Protein AF-A0A2V6V6M0-F1 (afdb_monomer)

pLDDT: mean 95.47, std 4.77, range [62.12, 98.81]

Nearest PDB structures (foldseek):
  4ius-assembly1_A  TM=5.278E-01  e=2.895E-03  Kribbella flavida DSM 17836
  3g3s-assembly1_A  TM=6.018E-01  e=6.846E-03  Streptococcus suis 89/1591
  3iwg-assembly1_A  TM=6.651E-01  e=3.386E-02  Colwellia psychrerythraea 34H
  7n1l-assembly8_O  TM=6.324E-01  e=1.393E-01  Brucella abortus 2308
  2ozh-assembly1_A-2  TM=6.019E-01  e=1.393E-01  Xanthomonas campestris pv. campestris

Structure (mmCIF, N/CA/C/O backbone):
data_AF-A0A2V6V6M0-F1
#
_entry.id   AF-A0A2V6V6M0-F1
#
loop_
_atom_site.group_PDB
_atom_site.id
_atom_site.type_symbol
_atom_site.label_atom_id
_atom_site.label_alt_id
_atom_site.label_comp_id
_atom_site.label_asym_id
_atom_site.label_entity_id
_atom_site.label_seq_id
_atom_site.pdbx_PDB_ins_code
_atom_site.Cartn_x
_atom_site.Cartn_y
_atom_site.Cartn_z
_atom_site.occupancy
_atom_site.B_iso_or_equiv
_atom_site.auth_seq_id
_atom_site.auth_comp_id
_atom_site.auth_asym_id
_atom_site.auth_atom_id
_atom_site.pdbx_PDB_model_num
ATOM 1 N N . PHE A 1 1 ? 25.525 0.484 5.696 1.00 88.06 1 PHE A N 1
ATOM 2 C CA . PHE A 1 1 ? 24.215 -0.012 5.235 1.00 88.06 1 PHE A CA 1
ATOM 3 C C . PHE A 1 1 ? 24.386 -1.455 4.816 1.00 88.06 1 PHE A C 1
ATOM 5 O O . PHE A 1 1 ? 25.451 -1.793 4.320 1.00 88.06 1 PHE A O 1
ATOM 12 N N . GLU A 1 2 ? 23.364 -2.276 5.006 1.00 94.00 2 GLU A N 1
ATOM 13 C CA . GLU A 1 2 ? 23.341 -3.683 4.613 1.00 94.00 2 GLU A CA 1
ATOM 14 C C . GLU A 1 2 ? 22.191 -3.923 3.638 1.00 94.00 2 GLU A C 1
ATOM 16 O O . GLU A 1 2 ? 21.093 -3.395 3.837 1.00 94.00 2 GLU A O 1
ATOM 21 N N . VAL A 1 3 ? 22.447 -4.723 2.603 1.00 94.69 3 VAL A N 1
ATOM 22 C CA . VAL A 1 3 ? 21.433 -5.147 1.631 1.00 94.69 3 VAL A CA 1
ATOM 23 C C . VAL A 1 3 ? 20.450 -6.094 2.314 1.00 94.69 3 VAL A C 1
ATOM 25 O O . VAL A 1 3 ? 20.868 -7.031 2.990 1.00 94.69 3 VAL A O 1
ATOM 28 N N . LYS A 1 4 ? 19.149 -5.834 2.153 1.00 93.94 4 LYS A N 1
ATOM 29 C CA . LYS A 1 4 ? 18.071 -6.600 2.796 1.00 93.94 4 LYS A CA 1
ATOM 30 C C . LYS A 1 4 ? 17.227 -7.394 1.810 1.00 93.94 4 LYS A C 1
ATOM 32 O O . LYS A 1 4 ? 16.885 -8.530 2.108 1.00 93.94 4 LYS A O 1
ATOM 37 N N . ALA A 1 5 ? 16.905 -6.826 0.649 1.00 94.31 5 ALA A N 1
ATOM 38 C CA . ALA A 1 5 ? 16.149 -7.536 -0.379 1.00 94.31 5 ALA A CA 1
ATOM 39 C C . ALA A 1 5 ? 16.288 -6.882 -1.765 1.00 94.31 5 ALA A C 1
ATOM 41 O O . ALA A 1 5 ? 16.374 -5.651 -1.850 1.00 94.31 5 ALA A O 1
ATOM 42 N N . PRO A 1 6 ? 16.232 -7.671 -2.854 1.00 97.38 6 PRO A N 1
ATOM 43 C CA . PRO A 1 6 ? 15.981 -7.146 -4.189 1.00 97.38 6 PRO A CA 1
ATOM 44 C C . PRO A 1 6 ? 14.524 -6.687 -4.311 1.00 97.38 6 PRO A C 1
ATOM 46 O O . PRO A 1 6 ? 13.580 -7.438 -4.039 1.00 97.38 6 PRO A O 1
ATOM 49 N N . LEU A 1 7 ? 14.339 -5.456 -4.766 1.00 98.06 7 LEU A N 1
ATOM 50 C CA . LEU A 1 7 ? 13.044 -4.855 -5.042 1.00 98.06 7 LEU A CA 1
ATOM 51 C C . LEU A 1 7 ? 12.873 -4.637 -6.549 1.00 98.06 7 LEU A C 1
ATOM 53 O O . LEU A 1 7 ? 13.834 -4.575 -7.315 1.00 98.06 7 LEU A O 1
ATOM 57 N N . ALA A 1 8 ? 11.632 -4.439 -6.965 1.00 98.25 8 ALA A N 1
ATOM 58 C CA . ALA A 1 8 ? 11.308 -3.871 -8.260 1.00 98.25 8 ALA A CA 1
ATOM 59 C C . ALA A 1 8 ? 10.223 -2.812 -8.096 1.00 98.25 8 ALA A C 1
ATOM 61 O O . ALA A 1 8 ? 9.265 -2.986 -7.339 1.00 98.25 8 ALA A O 1
ATOM 62 N N . ARG A 1 9 ? 10.371 -1.717 -8.838 1.00 97.75 9 ARG A N 1
ATOM 63 C CA . ARG A 1 9 ? 9.285 -0.775 -9.072 1.00 97.75 9 ARG A CA 1
ATOM 64 C C . ARG A 1 9 ? 8.312 -1.429 -10.045 1.00 97.75 9 ARG A C 1
ATOM 66 O O . ARG A 1 9 ? 8.701 -1.732 -11.174 1.00 97.75 9 ARG A O 1
ATOM 73 N N . ILE A 1 10 ? 7.075 -1.639 -9.607 1.00 98.06 10 ILE A N 1
ATOM 74 C CA . ILE A 1 10 ? 6.006 -2.178 -10.446 1.00 98.06 10 ILE A CA 1
ATOM 75 C C . ILE A 1 10 ? 4.851 -1.196 -10.542 1.00 98.06 10 ILE A C 1
ATOM 77 O O . ILE A 1 10 ? 4.517 -0.535 -9.559 1.00 98.06 10 ILE A O 1
ATOM 81 N N . VAL A 1 11 ? 4.244 -1.124 -11.722 1.00 98.06 11 VAL A N 1
ATOM 82 C CA . VAL A 1 11 ? 3.103 -0.255 -12.019 1.00 98.06 11 VAL A CA 1
ATOM 83 C C . VAL A 1 11 ? 2.045 -1.054 -12.764 1.00 98.06 11 VAL A C 1
ATOM 85 O O . VAL A 1 11 ? 2.362 -1.841 -13.656 1.00 98.06 11 VAL A O 1
ATOM 88 N N . GLY A 1 12 ? 0.783 -0.878 -12.393 1.00 97.56 12 GLY A N 1
ATOM 89 C CA . GLY A 1 12 ? -0.326 -1.563 -13.043 1.00 97.56 12 GLY A CA 1
ATOM 90 C C . GLY A 1 12 ? -1.675 -1.102 -12.525 1.00 97.56 12 GLY A C 1
ATOM 91 O O . GLY A 1 12 ? -1.761 -0.272 -11.624 1.00 97.56 12 GLY A O 1
ATOM 92 N N . HIS A 1 13 ? -2.738 -1.647 -13.106 1.00 96.75 13 HIS A N 1
ATOM 93 C CA . HIS A 1 13 ? -4.097 -1.406 -12.644 1.00 96.75 13 HIS A CA 1
ATOM 94 C C . HIS A 1 13 ? -4.494 -2.530 -11.691 1.00 96.75 13 HIS A C 1
ATOM 96 O O . HIS A 1 13 ? -4.678 -3.665 -12.137 1.00 96.75 13 HIS A O 1
ATOM 102 N N . PRO A 1 14 ? -4.595 -2.261 -10.381 1.00 92.81 14 PRO A N 1
ATOM 103 C CA . PRO A 1 14 ? -5.183 -3.236 -9.483 1.00 92.81 14 PRO A CA 1
ATOM 104 C C . PRO A 1 14 ? -6.652 -3.466 -9.873 1.00 92.81 14 PRO A C 1
ATOM 106 O O . PRO A 1 14 ? -7.312 -2.581 -10.420 1.00 92.81 14 PRO A O 1
ATOM 109 N N . GLY A 1 15 ? -7.136 -4.686 -9.639 1.00 92.00 15 GLY A N 1
ATOM 110 C CA . GLY A 1 15 ? -8.525 -5.059 -9.908 1.00 92.00 15 GLY A CA 1
ATOM 111 C C . GLY A 1 15 ? -9.522 -4.339 -8.988 1.00 92.00 15 GLY A C 1
ATOM 112 O O . GLY A 1 15 ? -9.148 -3.420 -8.262 1.00 92.00 15 GLY A O 1
ATOM 113 N N . PRO A 1 16 ? -10.800 -4.749 -8.983 1.00 95.44 16 PRO A N 1
ATOM 114 C CA . PRO A 1 16 ? -11.787 -4.178 -8.072 1.00 95.44 16 PRO A CA 1
ATOM 115 C C . PRO A 1 16 ? -11.462 -4.506 -6.607 1.00 95.44 16 PRO A C 1
ATOM 117 O O . PRO A 1 16 ? -10.846 -5.531 -6.305 1.00 95.44 16 PRO A O 1
ATOM 120 N N . VAL A 1 17 ? -11.925 -3.650 -5.690 1.00 97.00 17 VAL A N 1
ATOM 121 C CA . VAL A 1 17 ? -11.879 -3.935 -4.249 1.00 97.00 17 VAL A CA 1
ATOM 122 C C . VAL A 1 17 ? -12.706 -5.202 -3.980 1.00 97.00 17 VAL A C 1
ATOM 124 O O . VAL A 1 17 ? -13.849 -5.279 -4.442 1.00 97.00 17 VAL A O 1
ATOM 127 N N . PRO A 1 18 ? -12.157 -6.213 -3.281 1.00 95.56 18 PRO A N 1
ATOM 128 C CA . PRO A 1 18 ? -12.876 -7.453 -3.023 1.00 95.56 18 PRO A CA 1
ATOM 129 C C . PRO A 1 18 ? -14.070 -7.234 -2.075 1.00 95.56 18 PRO A C 1
ATOM 131 O O . PRO A 1 18 ? -14.020 -6.348 -1.217 1.00 95.56 18 PRO A O 1
ATOM 134 N N . PRO A 1 19 ? -15.128 -8.062 -2.167 1.00 96.19 19 PRO A N 1
ATOM 135 C CA . PRO A 1 19 ? -16.234 -8.030 -1.213 1.00 96.19 19 PRO A CA 1
ATOM 136 C C . PRO A 1 19 ? -15.757 -8.184 0.237 1.00 96.19 19 PRO A C 1
ATOM 138 O O . PRO A 1 19 ? -14.807 -8.916 0.514 1.00 96.19 19 PRO A O 1
ATOM 141 N N . GLY A 1 20 ? -16.437 -7.512 1.168 1.00 95.81 20 GLY A N 1
ATOM 142 C CA . GLY A 1 20 ? -16.101 -7.558 2.597 1.00 95.81 20 GLY A CA 1
ATOM 143 C C . GLY A 1 20 ? -14.927 -6.664 3.012 1.00 95.81 20 GLY A C 1
ATOM 144 O O . GLY A 1 20 ? -14.590 -6.628 4.194 1.00 95.81 20 GLY A O 1
ATOM 145 N N . VAL A 1 21 ? -14.329 -5.919 2.075 1.00 98.06 21 VAL A N 1
ATOM 146 C CA . VAL A 1 21 ? -13.322 -4.894 2.369 1.00 98.06 21 VAL A CA 1
ATOM 147 C C . VAL A 1 21 ? -13.812 -3.537 1.875 1.00 98.06 21 VAL A C 1
ATOM 149 O O . VAL A 1 21 ? -14.253 -3.400 0.737 1.00 98.06 21 VAL A O 1
ATOM 152 N N . ALA A 1 22 ? -13.720 -2.519 2.726 1.00 98.00 22 ALA A N 1
ATOM 153 C CA . ALA A 1 22 ? -13.946 -1.128 2.344 1.00 98.00 22 ALA A CA 1
ATOM 154 C C . ALA A 1 22 ? -12.604 -0.403 2.234 1.00 98.00 22 ALA A C 1
ATOM 156 O O . ALA A 1 22 ? -11.706 -0.657 3.030 1.00 98.00 22 ALA A O 1
ATOM 157 N N . VAL A 1 23 ? -12.460 0.525 1.288 1.00 98.44 23 VAL A N 1
ATOM 158 C CA . VAL A 1 23 ? -11.285 1.406 1.218 1.00 98.44 23 VAL A CA 1
ATOM 159 C C . VAL A 1 23 ? -11.749 2.849 1.282 1.00 98.44 23 VAL A C 1
ATOM 161 O O . VAL A 1 23 ? -12.649 3.243 0.544 1.00 98.44 23 VAL A O 1
ATOM 164 N N . ARG A 1 24 ? -11.139 3.633 2.171 1.00 98.06 24 ARG A N 1
ATOM 165 C CA . ARG A 1 24 ? -11.445 5.056 2.354 1.00 98.06 24 ARG A CA 1
ATOM 166 C C . ARG A 1 24 ? -10.180 5.873 2.546 1.00 98.06 24 ARG A C 1
ATOM 168 O O . ARG A 1 24 ? -9.123 5.329 2.868 1.00 98.06 24 ARG A O 1
ATOM 175 N N . THR A 1 25 ? -10.315 7.185 2.405 1.00 98.31 25 THR A N 1
ATOM 176 C CA . THR A 1 25 ? -9.289 8.120 2.857 1.00 98.31 25 THR A CA 1
ATOM 177 C C . THR A 1 25 ? -9.161 8.090 4.381 1.00 98.31 25 THR A C 1
ATOM 179 O O . THR A 1 25 ? -10.142 7.826 5.088 1.00 98.31 25 THR A O 1
ATOM 182 N N . ILE A 1 26 ? -7.961 8.371 4.883 1.00 98.25 26 ILE A N 1
ATOM 183 C CA . ILE A 1 26 ? -7.687 8.492 6.322 1.00 98.25 26 ILE A CA 1
ATOM 184 C C . ILE A 1 26 ? -7.349 9.926 6.720 1.00 98.25 26 ILE A C 1
ATOM 186 O O . ILE A 1 26 ? -6.835 10.699 5.910 1.00 98.25 26 ILE A O 1
ATOM 190 N N . SER A 1 27 ? -7.638 10.264 7.974 1.00 97.44 27 SER A N 1
ATOM 191 C CA . SER A 1 27 ? -7.323 11.552 8.593 1.00 97.44 27 SER A CA 1
ATOM 192 C C . SER A 1 27 ? -6.286 11.388 9.712 1.00 97.44 27 SER A C 1
ATOM 194 O O . SER A 1 27 ? -5.805 10.288 9.996 1.00 97.44 27 SER A O 1
ATOM 196 N N . ARG A 1 28 ? -5.941 12.491 10.389 1.00 97.31 28 ARG A N 1
ATOM 197 C CA . ARG A 1 28 ? -5.054 12.464 11.565 1.00 97.31 28 ARG A CA 1
ATOM 198 C C . ARG A 1 28 ? -5.614 11.620 12.718 1.00 97.31 28 ARG A C 1
ATOM 200 O O . ARG A 1 28 ? -4.833 11.159 13.543 1.00 97.31 28 ARG A O 1
ATOM 207 N N . GLU A 1 29 ? -6.924 11.391 12.757 1.00 97.81 29 GLU A N 1
ATOM 208 C CA . GLU A 1 29 ? -7.588 10.561 13.772 1.00 97.81 29 GLU A CA 1
ATOM 209 C C . GLU A 1 29 ? -7.277 9.067 13.587 1.00 97.81 29 GLU A C 1
ATOM 211 O O . GLU A 1 29 ? -7.227 8.315 14.557 1.00 97.81 29 GLU A O 1
ATOM 216 N N . ASP A 1 30 ? -6.978 8.641 12.357 1.00 98.50 30 ASP A N 1
ATOM 217 C CA . ASP A 1 30 ? -6.658 7.248 12.025 1.00 98.50 30 ASP A CA 1
ATOM 218 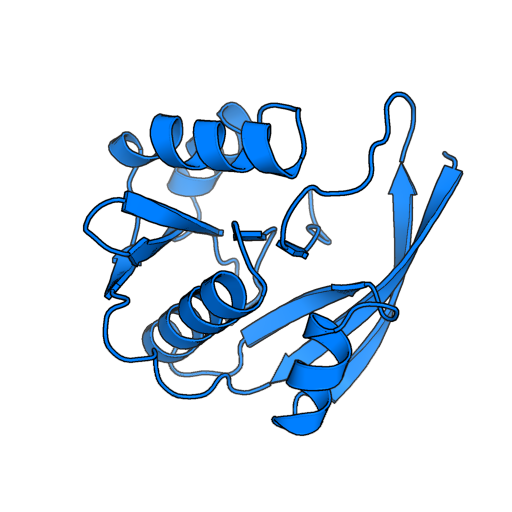C C . ASP A 1 30 ? -5.184 6.887 12.279 1.00 98.50 30 ASP A C 1
ATOM 220 O O . ASP A 1 30 ? -4.806 5.711 12.226 1.00 98.50 30 ASP A O 1
ATOM 224 N N . VAL A 1 31 ? -4.327 7.886 12.531 1.00 98.56 31 VAL A N 1
ATOM 225 C CA . VAL A 1 31 ? -2.865 7.724 12.614 1.00 98.56 31 VAL A CA 1
ATOM 226 C C . VAL A 1 31 ? -2.474 6.686 13.658 1.00 98.56 31 VAL A C 1
ATOM 228 O O . VAL A 1 31 ? -1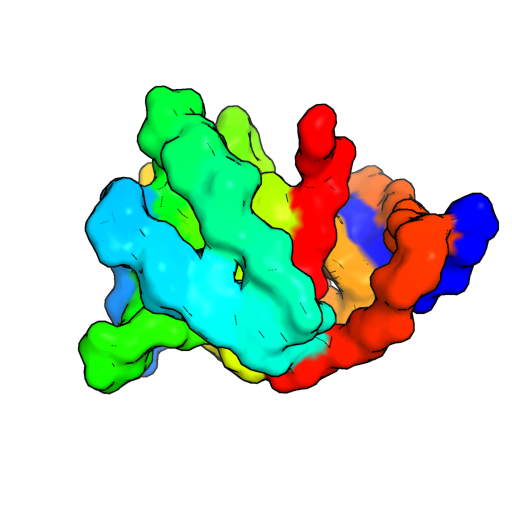.605 5.857 13.400 1.00 98.56 31 VAL A O 1
ATOM 231 N N . ASP A 1 32 ? -3.129 6.691 14.816 1.00 98.50 32 ASP A N 1
ATOM 232 C CA . ASP A 1 32 ? -2.792 5.783 15.912 1.00 98.50 32 ASP A CA 1
ATOM 233 C C . ASP A 1 32 ? -3.193 4.333 15.606 1.00 98.50 32 ASP A C 1
ATOM 235 O O . ASP A 1 32 ? -2.560 3.392 16.087 1.00 98.50 32 ASP A O 1
ATOM 239 N N . GLU A 1 33 ? -4.228 4.107 14.795 1.00 98.56 33 GLU A N 1
ATOM 240 C CA . GLU A 1 33 ? -4.593 2.761 14.345 1.00 98.56 33 GLU A CA 1
ATOM 241 C C . GLU A 1 33 ? -3.675 2.259 13.228 1.00 98.56 33 GLU A C 1
ATOM 243 O O . GLU A 1 33 ? -3.187 1.125 13.294 1.00 98.56 33 GLU A O 1
ATOM 248 N N . CYS A 1 34 ? -3.371 3.125 12.261 1.00 98.56 34 CYS A N 1
ATOM 249 C CA . CYS A 1 34 ? -2.399 2.853 11.207 1.00 98.56 34 CYS A CA 1
ATOM 250 C C . CYS A 1 34 ? -1.012 2.547 11.790 1.00 98.56 34 CYS A C 1
ATOM 252 O O . CYS A 1 34 ? -0.365 1.585 11.379 1.00 98.56 34 CYS A O 1
ATOM 254 N N . ASP A 1 35 ? -0.569 3.307 12.796 1.00 98.56 35 ASP A N 1
ATOM 255 C CA . ASP A 1 35 ? 0.712 3.070 13.463 1.00 98.56 35 ASP A CA 1
ATOM 256 C C . ASP A 1 35 ? 0.711 1.758 14.247 1.00 98.56 35 ASP A C 1
ATOM 258 O O . ASP A 1 35 ? 1.667 0.992 14.163 1.00 98.56 35 ASP A O 1
ATOM 262 N N . ARG A 1 36 ? -0.384 1.427 14.947 1.00 98.50 36 ARG A N 1
ATOM 263 C CA . ARG A 1 36 ? -0.518 0.114 15.597 1.00 98.50 36 ARG A CA 1
ATOM 264 C C . ARG A 1 36 ? -0.390 -1.024 14.588 1.00 98.50 36 ARG A C 1
ATOM 266 O O . ARG A 1 36 ? 0.242 -2.030 14.906 1.00 98.50 36 ARG A O 1
ATOM 273 N N . LEU A 1 37 ? -0.980 -0.900 13.398 1.00 98.56 37 LEU A N 1
ATOM 274 C CA . LEU A 1 37 ? -0.794 -1.873 12.318 1.00 98.56 37 LEU A CA 1
ATOM 275 C C . LEU A 1 37 ? 0.668 -1.917 11.856 1.00 98.56 37 LEU A C 1
ATOM 277 O O . LEU A 1 37 ? 1.261 -2.996 11.788 1.00 98.56 37 LEU A O 1
ATOM 281 N N . TYR A 1 38 ? 1.267 -0.757 11.597 1.00 97.62 38 TYR A N 1
ATOM 282 C CA . TYR A 1 38 ? 2.648 -0.655 11.141 1.00 97.62 38 TYR A CA 1
ATOM 283 C C . TYR A 1 38 ? 3.621 -1.283 12.149 1.00 97.62 38 TYR A C 1
ATOM 285 O O . TYR A 1 38 ? 4.468 -2.090 11.771 1.00 97.62 38 TYR A O 1
ATOM 293 N N . VAL A 1 39 ? 3.454 -1.018 13.446 1.00 97.56 39 VAL A N 1
ATOM 294 C CA . VAL A 1 39 ? 4.235 -1.642 14.522 1.00 97.56 39 VAL A CA 1
ATOM 295 C C . VAL A 1 39 ? 4.003 -3.153 14.574 1.00 97.56 39 VAL A C 1
ATOM 297 O O . VAL A 1 39 ? 4.957 -3.895 14.768 1.00 97.56 39 VAL A O 1
ATOM 300 N N . ARG A 1 40 ? 2.789 -3.671 14.363 1.00 97.38 40 ARG A N 1
ATOM 301 C CA . ARG A 1 40 ? 2.588 -5.135 14.329 1.00 97.38 40 ARG A CA 1
ATOM 302 C C . ARG A 1 40 ? 3.356 -5.805 13.184 1.00 97.38 40 ARG A C 1
ATOM 304 O O . ARG A 1 40 ? 3.915 -6.884 13.384 1.00 97.38 40 ARG A O 1
ATOM 311 N N . VAL A 1 41 ? 3.401 -5.169 12.012 1.00 96.94 41 VAL A N 1
ATOM 312 C CA . VAL A 1 41 ? 3.984 -5.751 10.791 1.00 96.94 41 VAL A CA 1
ATOM 313 C C . VAL A 1 41 ? 5.490 -5.490 10.674 1.00 96.94 41 VAL A C 1
ATOM 315 O O . VAL A 1 41 ? 6.246 -6.421 10.402 1.00 96.94 41 VAL A O 1
ATOM 318 N N . GLN A 1 42 ? 5.938 -4.250 10.887 1.00 94.31 42 GLN A N 1
ATOM 319 C CA . GLN A 1 42 ? 7.341 -3.819 10.787 1.00 94.31 42 GLN A CA 1
ATOM 320 C C . GLN A 1 42 ? 8.053 -3.770 12.141 1.00 94.31 42 GLN A C 1
ATOM 322 O O . GLN A 1 42 ? 9.258 -3.991 12.225 1.00 94.31 42 GLN A O 1
ATOM 327 N N . GLY A 1 43 ? 7.327 -3.504 13.228 1.00 94.00 43 GLY A N 1
ATOM 328 C CA . GLY A 1 43 ? 7.882 -3.484 14.583 1.00 94.00 43 GLY A CA 1
ATOM 329 C C . GLY A 1 43 ? 8.584 -2.199 15.013 1.00 94.00 43 GLY A C 1
ATOM 330 O O . GLY A 1 43 ? 9.207 -2.173 16.073 1.00 94.00 43 GLY A O 1
ATOM 331 N N . TRP A 1 44 ? 8.473 -1.134 14.233 1.00 92.81 44 TRP A N 1
ATOM 332 C CA . TRP A 1 44 ? 8.822 0.225 14.643 1.00 92.81 44 TRP A CA 1
ATOM 333 C C . TRP A 1 44 ? 7.671 1.160 14.295 1.00 92.81 44 TRP A C 1
ATOM 335 O O . TRP A 1 44 ? 6.833 0.817 13.469 1.00 92.81 4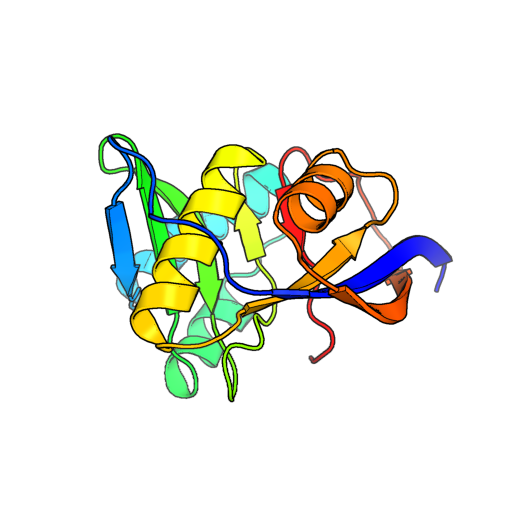4 TRP A O 1
ATOM 345 N N . SER A 1 45 ? 7.609 2.315 14.951 1.00 95.38 45 SER A N 1
ATOM 346 C CA . SER A 1 45 ? 6.551 3.292 14.705 1.00 95.38 45 SER A CA 1
ATOM 347 C C . SER A 1 45 ? 6.814 4.060 13.411 1.00 95.38 45 SER A C 1
ATOM 349 O O . SER A 1 45 ? 7.959 4.381 13.081 1.00 95.38 45 SER A O 1
ATOM 351 N N . ARG A 1 46 ? 5.734 4.372 12.701 1.00 93.81 46 ARG A N 1
ATOM 352 C CA . ARG A 1 46 ? 5.682 5.317 11.587 1.00 93.81 46 ARG A CA 1
ATOM 353 C C . ARG A 1 46 ? 4.697 6.467 11.843 1.00 93.81 46 ARG A C 1
ATOM 355 O O . ARG A 1 46 ? 4.347 7.207 10.930 1.00 93.81 46 ARG A O 1
ATOM 362 N N . ARG A 1 47 ? 4.288 6.654 13.103 1.00 97.44 47 ARG A N 1
ATOM 363 C CA . ARG A 1 47 ? 3.284 7.636 13.537 1.00 97.44 47 ARG A CA 1
ATOM 364 C C . ARG A 1 47 ? 3.583 9.059 13.078 1.00 97.44 47 ARG A C 1
ATOM 366 O O . ARG A 1 47 ? 2.701 9.725 12.550 1.00 97.44 47 ARG A O 1
ATOM 373 N N . VAL A 1 48 ? 4.811 9.529 13.316 1.00 96.44 48 VAL A N 1
ATOM 374 C CA . VAL A 1 48 ? 5.219 10.917 13.035 1.00 96.44 48 VAL A CA 1
ATOM 375 C C . VAL A 1 48 ? 5.217 11.182 11.531 1.00 96.44 48 VAL A C 1
ATOM 377 O O . VAL A 1 48 ? 4.559 12.112 11.086 1.00 96.44 48 VAL A O 1
ATOM 380 N N . ASP A 1 49 ? 5.866 10.304 10.765 1.00 94.56 49 ASP A N 1
ATOM 381 C CA . ASP A 1 49 ? 5.907 10.335 9.296 1.00 94.56 49 ASP A CA 1
ATOM 382 C C . ASP A 1 49 ? 4.498 10.347 8.692 1.00 94.56 49 ASP A C 1
ATOM 384 O O . ASP A 1 49 ? 4.185 11.241 7.912 1.00 94.56 49 ASP A O 1
ATOM 388 N N . LEU A 1 50 ? 3.611 9.439 9.119 1.00 96.75 50 LEU A N 1
ATOM 389 C CA . LEU A 1 50 ? 2.234 9.413 8.625 1.00 96.75 50 LEU A CA 1
ATOM 390 C C . LEU A 1 50 ? 1.474 10.695 8.984 1.00 96.75 50 LEU A C 1
ATOM 392 O O . LEU A 1 50 ? 0.822 11.290 8.131 1.00 96.75 50 LEU A O 1
ATOM 396 N N . ARG A 1 51 ? 1.547 11.129 10.246 1.00 97.19 51 ARG A N 1
ATOM 397 C CA . ARG A 1 51 ? 0.867 12.339 10.722 1.00 97.19 51 ARG A CA 1
ATOM 398 C C . ARG A 1 51 ? 1.282 13.568 9.914 1.00 97.19 51 ARG A C 1
ATOM 400 O O . ARG A 1 51 ? 0.432 14.405 9.610 1.00 97.19 51 ARG A O 1
ATOM 407 N N . ASP A 1 52 ? 2.569 13.696 9.625 1.00 95.06 52 ASP A N 1
ATOM 408 C CA . ASP A 1 52 ? 3.113 14.843 8.909 1.00 95.06 52 ASP A CA 1
ATOM 409 C C . ASP A 1 52 ? 2.743 14.752 7.417 1.00 95.06 52 ASP A C 1
ATOM 411 O O . ASP A 1 52 ? 2.200 15.712 6.874 1.00 95.06 52 ASP A O 1
ATOM 415 N N . ALA A 1 53 ? 2.862 13.565 6.806 1.00 94.75 53 ALA A N 1
ATOM 416 C CA . ALA A 1 53 ? 2.479 13.308 5.416 1.00 94.75 53 ALA A CA 1
ATOM 417 C C . ALA A 1 53 ? 1.004 13.615 5.113 1.00 94.75 53 ALA A C 1
ATOM 419 O O . ALA A 1 53 ? 0.695 14.087 4.023 1.00 94.75 53 ALA A O 1
ATOM 420 N N . LEU A 1 54 ? 0.087 13.411 6.065 1.00 96.44 54 LEU A N 1
ATOM 421 C CA . LEU A 1 54 ? -1.337 13.744 5.895 1.00 96.44 54 LEU A CA 1
ATOM 422 C C . LEU A 1 54 ? -1.622 15.258 5.806 1.00 96.44 54 LEU A C 1
ATOM 424 O O . LEU A 1 54 ? -2.774 15.645 5.625 1.00 96.44 54 LEU A O 1
ATOM 428 N N . GLY A 1 55 ? -0.615 16.124 5.970 1.00 93.38 55 GLY A N 1
ATOM 429 C CA . GLY A 1 55 ? -0.719 17.544 5.616 1.00 93.38 55 GLY A CA 1
ATOM 430 C C . GLY A 1 55 ? -0.617 17.805 4.111 1.00 93.38 55 GLY A C 1
ATOM 431 O O . GLY A 1 55 ? -1.294 18.697 3.610 1.00 93.38 55 GLY A O 1
ATOM 432 N N . ASP A 1 56 ? 0.174 16.995 3.404 1.00 93.69 56 ASP A N 1
ATOM 433 C CA . ASP A 1 56 ? 0.557 17.235 2.006 1.00 93.69 56 ASP A CA 1
ATOM 434 C C . ASP A 1 56 ? -0.004 16.181 1.040 1.00 93.69 56 ASP A C 1
ATOM 436 O O . ASP A 1 56 ? -0.129 16.419 -0.163 1.00 93.69 56 ASP A O 1
ATOM 440 N N . PHE A 1 57 ? -0.346 15.001 1.558 1.00 96.00 57 PHE A N 1
ATOM 441 C CA . PHE A 1 57 ? -0.709 13.827 0.776 1.00 96.00 57 PHE A CA 1
ATOM 442 C C . PHE A 1 57 ? -2.011 13.195 1.257 1.00 96.00 57 PHE A C 1
ATOM 444 O O . PHE A 1 57 ? -2.399 13.279 2.423 1.00 96.00 57 PHE A O 1
ATOM 451 N N . THR A 1 58 ? -2.683 12.492 0.347 1.00 97.31 58 THR A N 1
ATOM 452 C CA . THR A 1 58 ? -3.901 11.750 0.678 1.00 97.31 58 THR A CA 1
ATOM 453 C C . THR A 1 58 ? -3.549 10.359 1.191 1.00 97.31 58 THR A C 1
ATOM 455 O O . THR A 1 58 ? -2.976 9.537 0.471 1.00 97.31 58 THR A O 1
ATOM 458 N N . GLY A 1 59 ? -3.915 10.091 2.443 1.00 97.75 59 GLY A N 1
ATOM 459 C CA . GLY A 1 59 ? -3.845 8.766 3.043 1.00 97.75 59 GLY A CA 1
ATOM 460 C C . GLY A 1 59 ? -5.024 7.885 2.649 1.00 97.75 59 GLY A C 1
ATOM 461 O O . GLY A 1 59 ? -6.133 8.385 2.470 1.00 97.75 59 GLY A O 1
ATOM 462 N N . TYR A 1 60 ? -4.809 6.571 2.619 1.00 98.62 60 TYR A N 1
ATOM 463 C CA . TYR A 1 60 ? -5.850 5.565 2.416 1.00 98.62 60 TYR A CA 1
ATOM 464 C C . TYR A 1 60 ? -5.695 4.407 3.399 1.00 98.62 60 TYR A C 1
ATOM 466 O O . TYR A 1 60 ? -4.576 4.017 3.740 1.00 98.62 60 TYR A O 1
ATOM 474 N N . ALA A 1 61 ? -6.819 3.814 3.796 1.00 98.75 61 ALA A N 1
ATOM 475 C CA . ALA A 1 61 ? -6.853 2.565 4.543 1.00 98.75 61 ALA A CA 1
ATOM 476 C C . ALA A 1 61 ? -7.886 1.598 3.971 1.00 98.75 61 ALA A C 1
ATOM 478 O O . ALA A 1 61 ? -8.967 2.010 3.545 1.00 98.75 61 ALA A O 1
ATOM 479 N N . ALA A 1 62 ? -7.546 0.311 4.009 1.00 98.81 62 ALA A N 1
ATOM 480 C CA . ALA A 1 62 ? -8.477 -0.785 3.805 1.00 98.81 62 ALA A CA 1
ATOM 481 C C . ALA A 1 62 ? -8.991 -1.269 5.164 1.00 98.81 62 ALA A C 1
ATOM 483 O O . ALA A 1 62 ? -8.213 -1.444 6.108 1.00 98.81 62 ALA A O 1
ATOM 484 N N . LEU A 1 63 ? -10.300 -1.484 5.248 1.00 98.69 63 LEU A N 1
ATOM 485 C CA . LEU A 1 63 ? -11.008 -1.895 6.446 1.00 98.69 63 LEU A CA 1
ATOM 486 C C . LEU A 1 63 ? -11.701 -3.230 6.211 1.00 98.69 63 LEU A C 1
ATOM 488 O O . LEU A 1 63 ? -12.432 -3.385 5.232 1.00 98.69 63 LEU A O 1
ATOM 492 N N . ARG A 1 64 ? -11.523 -4.153 7.152 1.00 97.69 64 ARG A N 1
ATOM 493 C CA . ARG A 1 64 ? -12.242 -5.427 7.224 1.00 97.69 64 ARG A CA 1
ATOM 494 C C . ARG A 1 64 ? -12.866 -5.526 8.607 1.00 97.69 64 ARG A C 1
ATOM 496 O O . ARG A 1 64 ? -12.180 -5.286 9.599 1.00 97.69 64 ARG A O 1
ATOM 503 N N . ASP A 1 65 ? -14.167 -5.790 8.661 1.00 95.50 65 ASP A N 1
ATOM 504 C CA . ASP A 1 65 ? -14.938 -5.839 9.912 1.00 95.50 65 ASP A CA 1
ATOM 505 C C . ASP A 1 65 ? -14.754 -4.576 10.783 1.00 95.50 65 ASP A C 1
ATOM 507 O O . ASP A 1 65 ? -14.606 -4.638 12.001 1.00 95.50 65 ASP A O 1
ATOM 511 N N . GLY A 1 66 ? -14.699 -3.406 10.133 1.00 94.38 66 GLY A N 1
ATOM 512 C CA . GLY A 1 66 ? -14.534 -2.102 10.788 1.00 94.38 66 GLY A CA 1
ATOM 513 C C . GLY A 1 66 ? -13.113 -1.769 11.261 1.00 94.38 66 GLY A C 1
ATOM 514 O O . GLY A 1 66 ? -12.901 -0.673 11.769 1.00 94.38 66 GLY A O 1
ATOM 515 N N . ARG A 1 67 ? -12.137 -2.662 11.069 1.00 97.38 67 ARG A N 1
ATOM 516 C CA . ARG A 1 67 ? -10.749 -2.496 11.521 1.00 97.38 67 ARG A CA 1
ATOM 517 C C . ARG A 1 67 ? -9.806 -2.212 10.361 1.00 97.38 67 ARG A C 1
ATOM 519 O O . ARG A 1 67 ? -9.913 -2.856 9.318 1.00 97.38 67 ARG A O 1
ATOM 526 N N . ILE A 1 68 ? -8.836 -1.319 10.555 1.00 98.69 68 ILE A N 1
ATOM 527 C CA . ILE A 1 68 ? -7.786 -1.066 9.562 1.00 98.69 68 ILE A CA 1
ATOM 528 C C . ILE A 1 68 ? -6.876 -2.297 9.450 1.00 98.69 68 ILE A C 1
ATOM 530 O O . ILE A 1 68 ? -6.208 -2.701 10.409 1.00 98.69 68 ILE A O 1
ATOM 534 N N . VAL A 1 69 ? -6.847 -2.878 8.250 1.00 98.75 69 VAL A N 1
ATOM 535 C CA . VAL A 1 69 ? -6.025 -4.047 7.887 1.00 98.75 69 VAL A CA 1
ATOM 536 C C . VAL A 1 69 ? -4.903 -3.705 6.911 1.00 98.75 69 VAL A C 1
ATOM 538 O O . VAL A 1 69 ? -3.955 -4.475 6.772 1.00 98.75 69 VAL A O 1
ATOM 541 N N . ALA A 1 70 ? -4.976 -2.542 6.262 1.00 98.81 70 ALA A N 1
ATOM 542 C CA . ALA A 1 70 ? -3.909 -2.001 5.433 1.00 98.81 70 ALA A CA 1
ATOM 543 C C . ALA A 1 70 ? -3.972 -0.472 5.399 1.00 98.81 70 ALA A C 1
ATOM 545 O O . ALA A 1 70 ? -5.068 0.087 5.420 1.00 98.81 70 ALA A O 1
ATOM 546 N N . CYS A 1 71 ? -2.830 0.208 5.309 1.00 98.62 71 CYS A N 1
ATOM 547 C CA . CYS A 1 71 ? -2.792 1.664 5.163 1.00 98.62 71 CYS A CA 1
ATOM 548 C C . CYS A 1 71 ? -1.569 2.167 4.387 1.00 98.62 71 CYS A C 1
ATOM 550 O O . CYS A 1 71 ? -0.517 1.522 4.341 1.00 98.62 71 CYS A O 1
ATOM 552 N N . THR A 1 72 ? -1.724 3.344 3.786 1.00 98.25 72 THR A N 1
ATOM 553 C CA . THR A 1 72 ? -0.696 4.055 3.020 1.00 98.25 72 THR A CA 1
ATOM 554 C C . THR A 1 72 ? -1.032 5.545 2.908 1.00 98.25 72 THR A C 1
ATOM 556 O O . THR A 1 72 ? -2.121 5.972 3.289 1.00 98.25 72 THR A O 1
ATOM 559 N N . TYR A 1 73 ? -0.131 6.321 2.314 1.00 97.25 73 TYR A N 1
ATOM 560 C CA . TYR A 1 73 ? -0.470 7.561 1.629 1.00 97.25 73 TYR A CA 1
ATOM 561 C C . TYR A 1 73 ? 0.120 7.580 0.220 1.00 97.25 73 TYR A C 1
ATOM 563 O O . TYR A 1 73 ? 1.100 6.897 -0.098 1.00 97.25 73 TYR A O 1
ATOM 571 N N . VAL A 1 74 ? -0.529 8.354 -0.643 1.00 95.94 74 VAL A N 1
ATOM 572 C CA . VAL A 1 74 ? -0.240 8.405 -2.073 1.00 95.94 74 VAL A CA 1
ATOM 573 C C . VAL A 1 74 ? 0.354 9.761 -2.414 1.00 95.94 74 VAL A C 1
ATOM 575 O O . VAL A 1 74 ? -0.158 10.802 -2.009 1.00 95.94 74 VAL A O 1
ATOM 578 N N . LEU A 1 75 ? 1.450 9.722 -3.161 1.00 92.12 75 LEU A N 1
ATOM 579 C CA . LEU A 1 75 ? 2.136 10.885 -3.703 1.00 92.12 75 LEU A CA 1
ATOM 580 C C . LEU A 1 75 ? 1.450 11.323 -5.008 1.00 92.12 75 LEU A C 1
ATOM 582 O O . LEU A 1 75 ? 0.285 11.024 -5.268 1.00 92.12 75 LEU A O 1
ATOM 586 N N . TYR A 1 76 ? 2.177 12.008 -5.883 1.00 84.00 76 TYR A N 1
ATOM 587 C CA . TYR A 1 76 ? 1.675 12.344 -7.210 1.00 84.00 76 TYR A CA 1
ATOM 588 C C . TYR A 1 76 ? 1.418 11.088 -8.066 1.00 84.00 76 TYR A C 1
ATOM 590 O O . TYR A 1 76 ? 2.118 10.081 -7.959 1.00 84.00 76 TYR A O 1
ATOM 598 N N . ALA A 1 77 ? 0.410 11.166 -8.941 1.00 81.31 77 ALA A N 1
ATOM 599 C CA . ALA A 1 77 ? 0.134 10.195 -10.007 1.00 81.31 77 ALA A CA 1
ATOM 600 C C . ALA A 1 77 ? 0.042 8.713 -9.569 1.00 81.31 77 ALA A C 1
ATOM 602 O O . ALA A 1 77 ? 0.523 7.826 -10.271 1.00 81.31 77 ALA A O 1
ATOM 603 N N . GLY A 1 78 ? -0.553 8.422 -8.405 1.00 81.88 78 GLY A N 1
ATOM 604 C CA . GLY A 1 78 ? -0.761 7.036 -7.954 1.00 81.88 78 GLY A CA 1
ATOM 605 C C . GLY A 1 78 ? 0.510 6.332 -7.463 1.00 81.88 78 GLY A C 1
ATOM 606 O O . GLY A 1 78 ? 0.517 5.111 -7.275 1.00 81.88 78 GLY A O 1
ATOM 607 N N . VAL A 1 79 ? 1.598 7.078 -7.245 1.00 91.69 79 VAL A N 1
ATOM 608 C CA . VAL A 1 79 ? 2.805 6.556 -6.602 1.00 91.69 79 VAL A CA 1
ATOM 609 C C . VAL A 1 79 ? 2.517 6.376 -5.115 1.00 91.69 79 VAL A C 1
ATOM 611 O O . VAL A 1 79 ? 2.401 7.338 -4.361 1.00 91.69 79 VAL A O 1
ATOM 614 N N . VAL A 1 80 ? 2.417 5.125 -4.687 1.00 92.75 80 VAL A N 1
ATOM 615 C CA . VAL A 1 80 ? 2.337 4.763 -3.271 1.00 92.75 80 VAL A CA 1
ATOM 616 C C . VAL A 1 80 ? 3.688 5.059 -2.631 1.00 92.75 80 VAL A C 1
ATOM 618 O O . VAL A 1 80 ? 4.713 4.634 -3.170 1.00 92.75 80 VAL A O 1
ATOM 621 N N . ALA A 1 81 ? 3.688 5.785 -1.509 1.00 93.19 81 ALA A N 1
ATOM 622 C CA . ALA A 1 81 ? 4.901 6.046 -0.744 1.00 93.19 81 ALA A CA 1
ATOM 623 C C . ALA A 1 81 ? 5.385 4.740 -0.103 1.00 93.19 81 ALA A C 1
ATOM 625 O O . ALA A 1 81 ? 6.074 3.948 -0.734 1.00 93.19 81 ALA A O 1
ATOM 626 N N . TRP A 1 82 ? 4.958 4.451 1.119 1.00 96.19 82 TRP A N 1
ATOM 627 C CA . TRP A 1 82 ? 5.050 3.119 1.708 1.00 96.19 82 TRP A CA 1
ATOM 628 C C . TRP A 1 82 ? 3.649 2.560 1.917 1.00 96.19 82 TRP A C 1
A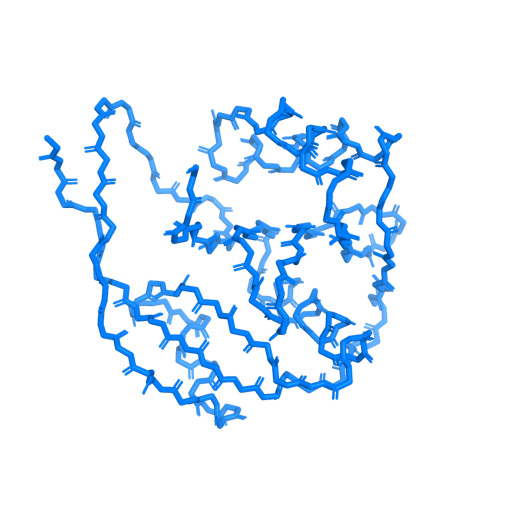TOM 630 O O . TRP A 1 82 ? 2.695 3.318 2.065 1.00 96.19 82 TRP A O 1
ATOM 640 N N . ALA A 1 83 ? 3.513 1.242 1.987 1.00 98.12 83 ALA A N 1
ATOM 641 C CA . ALA A 1 83 ? 2.265 0.610 2.395 1.00 98.12 83 ALA A CA 1
ATOM 642 C C . ALA A 1 83 ? 2.538 -0.536 3.361 1.00 98.12 83 ALA A C 1
ATOM 644 O O . ALA A 1 83 ? 3.562 -1.217 3.264 1.00 98.12 83 ALA A O 1
ATOM 645 N N . VAL A 1 84 ? 1.605 -0.759 4.281 1.00 98.44 84 VAL A N 1
ATOM 646 C CA . VAL A 1 84 ? 1.635 -1.890 5.206 1.00 98.44 84 VAL A CA 1
ATOM 647 C C . VAL A 1 84 ? 0.267 -2.556 5.242 1.00 98.44 84 VAL A C 1
ATOM 649 O O . VAL A 1 84 ? -0.749 -1.865 5.192 1.00 98.44 84 VAL A O 1
ATOM 652 N N . ALA A 1 85 ? 0.241 -3.881 5.318 1.00 98.62 85 ALA A N 1
ATOM 653 C CA . ALA A 1 85 ? -0.979 -4.662 5.443 1.00 98.62 85 ALA A CA 1
ATOM 654 C C . ALA A 1 85 ? -0.743 -5.943 6.245 1.00 98.62 85 ALA A C 1
ATOM 656 O O . ALA A 1 85 ? 0.378 -6.454 6.310 1.00 98.62 85 ALA A O 1
ATOM 657 N N . GLU A 1 86 ? -1.804 -6.488 6.833 1.00 98.12 86 GLU A N 1
ATOM 658 C CA . GLU A 1 86 ? -1.733 -7.766 7.551 1.00 98.12 86 GLU A CA 1
ATOM 659 C C . GLU A 1 86 ? -1.481 -8.938 6.604 1.00 98.12 86 GLU A C 1
ATOM 661 O O . GLU A 1 86 ? -0.707 -9.837 6.928 1.00 98.12 86 GLU A O 1
ATOM 666 N N . THR A 1 87 ? -2.068 -8.893 5.407 1.00 97.69 87 THR A N 1
ATOM 667 C CA . THR A 1 87 ? -1.927 -9.933 4.385 1.00 97.69 87 THR A CA 1
ATOM 668 C C . THR A 1 87 ? -1.700 -9.340 2.993 1.00 97.69 87 THR A C 1
ATOM 670 O O . THR A 1 87 ? -1.958 -8.160 2.744 1.00 97.69 87 THR A O 1
ATOM 673 N N . ASP A 1 88 ? -1.250 -10.177 2.056 1.00 97.69 88 ASP A N 1
ATOM 674 C CA . ASP A 1 88 ? -1.158 -9.805 0.639 1.00 97.69 88 ASP A CA 1
ATOM 675 C C . ASP A 1 88 ? -2.543 -9.485 0.040 1.00 97.69 88 ASP A C 1
ATOM 677 O O . ASP A 1 88 ? -2.641 -8.649 -0.858 1.00 97.69 88 ASP A O 1
ATOM 681 N N . ASP A 1 89 ? -3.622 -10.104 0.534 1.00 97.44 89 ASP A N 1
ATOM 682 C CA . ASP A 1 89 ? -4.994 -9.798 0.105 1.00 97.44 89 ASP A CA 1
ATOM 683 C C . ASP A 1 89 ? -5.445 -8.412 0.570 1.00 97.44 89 ASP A C 1
ATOM 685 O O . ASP A 1 89 ? -6.019 -7.657 -0.217 1.00 97.44 89 ASP A O 1
ATOM 689 N N . ASP A 1 90 ? -5.141 -8.047 1.816 1.00 98.44 90 ASP A N 1
ATOM 690 C CA . ASP A 1 90 ? -5.456 -6.718 2.344 1.00 98.44 90 ASP A CA 1
ATOM 691 C C . ASP A 1 90 ? -4.642 -5.632 1.627 1.00 98.44 90 ASP A C 1
ATOM 693 O O . ASP A 1 90 ? -5.168 -4.559 1.323 1.00 98.44 90 ASP A O 1
ATOM 697 N N . MET A 1 91 ? -3.385 -5.928 1.268 1.00 98.56 91 MET A N 1
ATOM 698 C CA . MET A 1 91 ? -2.574 -5.048 0.424 1.00 98.56 91 MET A CA 1
ATOM 699 C C . MET A 1 91 ? -3.208 -4.867 -0.960 1.00 98.56 91 MET A C 1
ATOM 701 O O . MET A 1 91 ? -3.343 -3.742 -1.435 1.00 98.56 91 MET A O 1
ATOM 705 N N . MET A 1 92 ? -3.635 -5.952 -1.612 1.00 97.94 92 MET A N 1
ATOM 706 C CA . MET A 1 92 ? -4.287 -5.861 -2.923 1.00 97.94 92 MET A CA 1
ATOM 707 C C . MET A 1 92 ? -5.601 -5.077 -2.864 1.00 97.94 92 MET A C 1
ATOM 709 O O . MET A 1 92 ? -5.869 -4.293 -3.775 1.00 97.94 92 MET A O 1
ATOM 713 N N . ALA A 1 93 ? -6.386 -5.231 -1.795 1.00 98.38 93 ALA A N 1
ATOM 714 C CA . ALA A 1 93 ? -7.597 -4.446 -1.5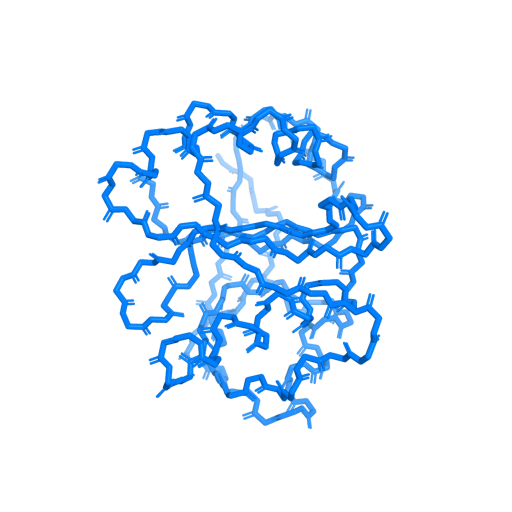81 1.00 98.38 93 ALA A CA 1
ATOM 715 C C . ALA A 1 93 ? -7.288 -2.950 -1.420 1.00 98.38 93 ALA A C 1
ATOM 717 O O . ALA A 1 93 ? -7.934 -2.122 -2.062 1.00 98.38 93 ALA A O 1
ATOM 718 N N . LEU A 1 94 ? -6.262 -2.598 -0.635 1.00 98.75 94 LEU A N 1
ATOM 719 C CA . LEU A 1 94 ? -5.800 -1.215 -0.493 1.00 98.75 94 LEU A CA 1
ATOM 720 C C . LEU A 1 94 ? -5.406 -0.615 -1.847 1.00 98.75 94 LEU A C 1
ATOM 722 O O . LEU A 1 94 ? -5.875 0.469 -2.195 1.00 98.75 94 LEU A O 1
ATOM 726 N N . LEU A 1 95 ? -4.583 -1.323 -2.629 1.00 98.31 95 LEU A N 1
ATOM 727 C CA . LEU A 1 95 ? -4.141 -0.844 -3.941 1.00 98.31 95 LEU A CA 1
ATOM 728 C C . LEU A 1 95 ? -5.315 -0.695 -4.915 1.00 98.31 95 LEU A C 1
ATOM 730 O O . LEU A 1 95 ? -5.357 0.291 -5.645 1.00 98.31 95 LEU A O 1
ATOM 734 N N . ALA A 1 96 ? -6.285 -1.612 -4.897 1.00 97.81 96 ALA A N 1
ATOM 735 C CA . ALA A 1 96 ? -7.517 -1.504 -5.679 1.00 97.81 96 ALA A CA 1
ATOM 736 C C . ALA A 1 96 ? -8.286 -0.212 -5.373 1.00 97.81 96 ALA A C 1
ATOM 738 O O . ALA A 1 96 ? -8.644 0.533 -6.287 1.00 97.81 96 ALA A O 1
ATOM 739 N N . GLY A 1 97 ? -8.487 0.098 -4.089 1.00 97.81 97 GLY A N 1
ATOM 740 C CA . GLY A 1 97 ? -9.172 1.325 -3.688 1.00 97.81 97 GLY A CA 1
ATOM 741 C C . GLY A 1 97 ? -8.385 2.591 -4.036 1.00 97.81 97 GLY A C 1
ATOM 742 O O . GLY A 1 97 ? -8.975 3.561 -4.509 1.00 97.81 97 GLY A O 1
ATOM 743 N N . VAL A 1 98 ? -7.054 2.566 -3.898 1.00 97.81 98 VAL A N 1
ATOM 744 C CA . VAL A 1 98 ? -6.182 3.659 -4.363 1.00 97.81 98 VAL A CA 1
ATOM 745 C C . VAL A 1 98 ? -6.326 3.861 -5.872 1.00 97.81 98 VAL A C 1
ATOM 747 O O . VAL A 1 98 ? -6.544 4.988 -6.309 1.00 97.81 98 VAL A O 1
ATOM 750 N N . GLY A 1 99 ? -6.257 2.789 -6.667 1.00 96.75 99 GLY A N 1
ATOM 751 C CA . GLY A 1 99 ? -6.391 2.840 -8.126 1.00 96.75 99 GLY A CA 1
ATOM 752 C C . GLY A 1 99 ? -7.726 3.431 -8.575 1.00 96.75 99 GLY A C 1
ATOM 753 O O . GLY A 1 99 ? -7.764 4.264 -9.482 1.00 96.75 99 GLY A O 1
ATOM 754 N N . ALA A 1 100 ? -8.812 3.066 -7.887 1.00 95.88 100 ALA A N 1
ATOM 755 C CA . ALA A 1 100 ? -10.133 3.643 -8.115 1.00 95.88 100 ALA A CA 1
ATOM 756 C C . ALA A 1 100 ? -10.175 5.148 -7.791 1.00 95.88 100 ALA A C 1
ATOM 758 O O . ALA A 1 100 ? -10.710 5.927 -8.580 1.00 95.88 100 ALA A O 1
ATOM 759 N N . ALA A 1 101 ? -9.577 5.569 -6.671 1.00 94.75 101 ALA A N 1
ATOM 760 C CA . ALA A 1 101 ? -9.557 6.969 -6.248 1.00 94.75 101 ALA A CA 1
ATOM 761 C C . ALA A 1 101 ? -8.731 7.861 -7.190 1.00 94.75 101 ALA A C 1
ATOM 763 O O . ALA A 1 101 ? -9.182 8.942 -7.571 1.00 94.75 101 ALA A O 1
ATOM 764 N N . VAL A 1 102 ? -7.551 7.397 -7.618 1.00 92.94 102 VAL A N 1
ATOM 765 C CA . VAL A 1 102 ? -6.670 8.151 -8.531 1.00 92.94 102 VAL A CA 1
ATOM 766 C C . VAL A 1 102 ? -7.053 8.002 -10.006 1.00 92.94 102 VAL A C 1
ATOM 768 O O . VAL A 1 102 ? -6.454 8.658 -10.854 1.00 92.94 102 VAL A O 1
ATOM 771 N N . LYS A 1 103 ? -8.045 7.154 -10.321 1.00 93.06 103 LYS A N 1
ATOM 772 C CA . LYS A 1 103 ? -8.520 6.853 -11.684 1.00 93.06 103 LYS A CA 1
ATOM 773 C C . LYS A 1 103 ? -7.380 6.483 -12.639 1.00 93.06 103 LYS A C 1
ATOM 775 O O . LYS A 1 103 ? -7.343 6.928 -13.785 1.00 93.06 103 LY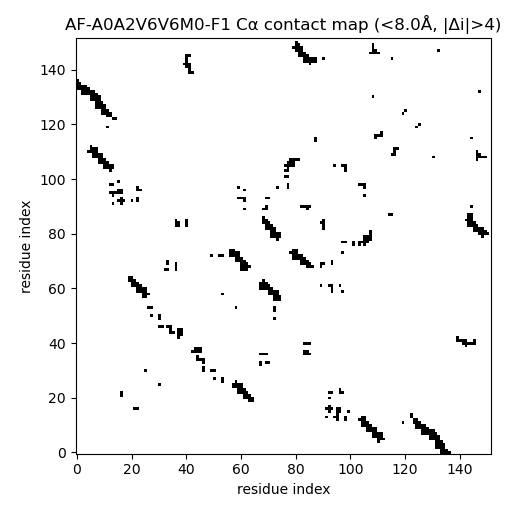S A O 1
ATOM 780 N N . GLY A 1 104 ? -6.431 5.684 -12.160 1.00 92.12 104 GLY A N 1
ATOM 781 C CA . GLY A 1 104 ? -5.183 5.436 -12.871 1.00 92.12 104 GLY A CA 1
ATOM 782 C C . GLY A 1 104 ? -4.416 4.223 -12.358 1.00 92.12 104 GLY A C 1
ATOM 783 O O . GLY A 1 104 ? -4.884 3.523 -11.453 1.00 92.12 104 GLY A O 1
ATOM 784 N N . PRO A 1 105 ? -3.253 3.933 -12.961 1.00 96.00 105 PRO A N 1
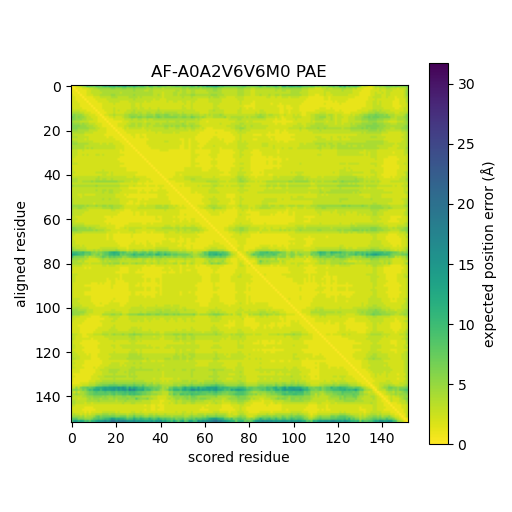ATOM 785 C CA . PRO A 1 105 ? -2.395 2.869 -12.480 1.00 96.00 105 PRO A CA 1
ATOM 786 C C . PRO A 1 105 ? -1.823 3.234 -11.109 1.00 96.00 105 PRO A C 1
ATOM 788 O O . PRO A 1 105 ? -1.604 4.400 -10.783 1.00 96.00 105 PRO A O 1
ATOM 791 N N . VAL A 1 106 ? -1.548 2.206 -10.320 1.00 97.38 106 VAL A N 1
ATOM 792 C CA . VAL A 1 106 ? -0.894 2.324 -9.024 1.00 97.38 106 VAL A CA 1
ATOM 793 C C . VAL A 1 106 ? 0.506 1.774 -9.152 1.00 97.38 106 VAL A C 1
ATOM 795 O O . VAL A 1 106 ? 0.723 0.719 -9.754 1.00 97.38 106 VAL A O 1
ATOM 798 N N . GLY A 1 107 ? 1.461 2.488 -8.570 1.00 97.25 107 GLY A N 1
ATOM 799 C CA . GLY A 1 107 ? 2.836 2.044 -8.563 1.00 97.25 107 GLY A CA 1
ATOM 800 C C . GLY A 1 107 ? 3.391 1.871 -7.164 1.00 97.25 107 GLY A C 1
ATOM 801 O O . GLY A 1 107 ? 3.304 2.789 -6.346 1.00 97.25 107 GLY A O 1
ATOM 802 N N . VAL A 1 108 ? 4.076 0.750 -6.940 1.00 98.00 108 VAL A N 1
ATOM 803 C CA . VAL A 1 108 ? 4.690 0.371 -5.658 1.00 98.00 108 VAL A CA 1
ATOM 804 C C . VAL A 1 108 ? 6.123 -0.136 -5.844 1.00 98.00 108 VAL A C 1
ATOM 806 O O . VAL A 1 108 ? 6.506 -0.554 -6.937 1.00 98.00 108 VAL A O 1
ATOM 809 N N . ASN A 1 109 ? 6.919 -0.129 -4.775 1.00 97.94 109 ASN A N 1
ATOM 810 C CA . ASN A 1 109 ? 8.193 -0.851 -4.735 1.00 97.94 109 ASN A CA 1
ATOM 811 C C . ASN A 1 109 ? 7.962 -2.180 -4.013 1.00 97.94 109 ASN A C 1
ATOM 813 O O . ASN A 1 109 ? 7.628 -2.185 -2.832 1.00 97.94 109 ASN A O 1
ATOM 817 N N . ALA A 1 110 ? 8.112 -3.302 -4.713 1.00 97.88 110 ALA A N 1
ATOM 818 C CA . ALA A 1 110 ? 7.766 -4.623 -4.195 1.00 97.88 110 ALA A CA 1
ATOM 819 C C . ALA A 1 110 ? 9.003 -5.533 -4.095 1.00 97.88 110 ALA A C 1
ATOM 821 O O . ALA A 1 110 ? 9.795 -5.572 -5.043 1.00 97.88 110 ALA A O 1
ATOM 822 N N . PRO A 1 111 ? 9.187 -6.294 -2.997 1.00 97.00 111 PRO A N 1
ATOM 823 C CA . PRO A 1 111 ? 10.239 -7.303 -2.927 1.00 97.00 111 PRO A CA 1
ATOM 824 C C . PRO A 1 111 ? 9.980 -8.445 -3.913 1.00 97.00 111 PRO A C 1
ATOM 826 O O . PRO A 1 111 ? 8.926 -9.082 -3.888 1.00 97.00 111 PRO A O 1
ATOM 829 N N . THR A 1 112 ? 10.957 -8.720 -4.775 1.00 97.75 112 THR A N 1
ATOM 830 C CA . THR A 1 112 ? 10.789 -9.604 -5.948 1.00 97.75 112 THR A CA 1
ATOM 831 C C . THR A 1 112 ? 10.591 -11.083 -5.596 1.00 97.75 112 THR A C 1
ATOM 833 O O . THR A 1 112 ? 9.998 -11.824 -6.375 1.00 97.75 112 THR A O 1
ATOM 836 N N . GLY A 1 113 ? 11.020 -11.512 -4.404 1.00 94.12 113 GLY A N 1
ATOM 837 C CA . GLY A 1 113 ? 10.846 -12.884 -3.908 1.00 94.12 113 GLY A CA 1
ATOM 838 C C . GLY A 1 113 ? 9.479 -13.189 -3.279 1.00 94.12 113 GLY A C 1
ATOM 839 O O . GLY A 1 113 ? 9.283 -14.287 -2.766 1.00 94.12 113 GLY A O 1
ATOM 840 N N . THR A 1 114 ? 8.536 -12.241 -3.269 1.00 95.50 114 THR A N 1
ATOM 841 C CA . THR A 1 114 ? 7.251 -12.386 -2.553 1.00 95.50 114 THR A CA 1
ATOM 842 C C . THR A 1 114 ? 6.144 -13.010 -3.411 1.00 95.50 114 THR A C 1
ATOM 844 O O . THR A 1 114 ? 6.159 -12.951 -4.644 1.00 95.50 114 THR A O 1
ATOM 847 N N . ALA A 1 115 ? 5.137 -13.604 -2.758 1.00 95.50 115 ALA A N 1
ATOM 848 C CA . ALA A 1 115 ? 3.909 -14.040 -3.426 1.00 95.50 115 ALA A CA 1
ATOM 849 C C . ALA A 1 115 ? 3.122 -12.845 -3.991 1.00 95.50 115 ALA A C 1
ATOM 851 O O . ALA A 1 115 ? 2.683 -12.910 -5.140 1.00 95.50 115 ALA A O 1
ATOM 852 N N . PHE A 1 116 ? 3.051 -11.739 -3.241 1.00 97.00 116 PHE A N 1
ATOM 853 C CA . PHE A 1 116 ? 2.555 -10.443 -3.703 1.00 97.00 116 PHE A CA 1
ATOM 854 C C . PHE A 1 116 ? 3.121 -10.039 -5.072 1.00 97.00 116 PHE A C 1
ATOM 856 O O . PHE A 1 116 ? 2.359 -9.823 -6.012 1.00 97.00 116 PHE A O 1
ATOM 863 N N . PHE A 1 117 ? 4.451 -10.007 -5.222 1.00 98.06 117 PHE A N 1
ATOM 864 C CA . PHE A 1 117 ? 5.090 -9.613 -6.480 1.00 98.06 117 PHE A CA 1
ATOM 865 C C . PHE A 1 117 ? 4.653 -10.504 -7.652 1.00 98.06 117 PHE A C 1
ATOM 867 O O . PHE A 1 117 ? 4.240 -9.999 -8.697 1.00 98.06 117 PHE A O 1
ATOM 874 N N . ARG A 1 118 ? 4.663 -11.831 -7.462 1.00 97.62 118 ARG A N 1
ATOM 875 C CA . ARG A 1 118 ? 4.206 -12.790 -8.483 1.00 97.62 118 ARG A CA 1
ATOM 876 C C . ARG A 1 118 ? 2.737 -12.584 -8.854 1.00 97.62 118 ARG A C 1
ATOM 878 O O . ARG A 1 118 ? 2.396 -12.635 -10.034 1.00 97.62 118 ARG A O 1
ATOM 885 N N . ARG A 1 119 ? 1.876 -12.314 -7.869 1.00 96.62 119 ARG A N 1
ATOM 886 C CA . ARG A 1 119 ? 0.457 -12.017 -8.095 1.00 96.62 119 ARG A CA 1
ATOM 887 C C . ARG A 1 119 ? 0.274 -10.744 -8.914 1.00 96.62 119 ARG A C 1
ATOM 889 O O . ARG A 1 119 ? -0.494 -10.764 -9.869 1.00 96.62 119 ARG A O 1
ATOM 896 N N . CYS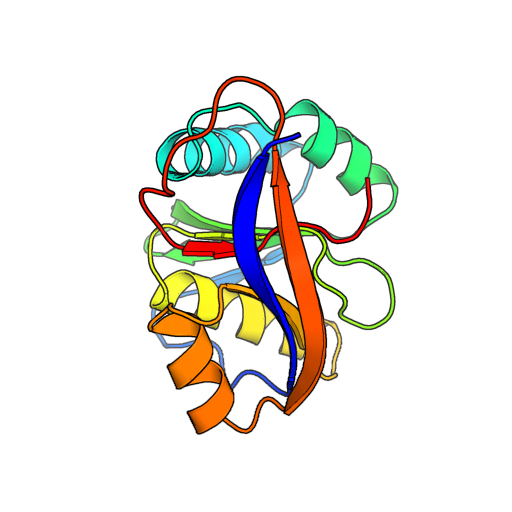 A 1 120 ? 0.989 -9.665 -8.592 1.00 98.19 120 CYS A N 1
ATOM 897 C CA . CYS A 1 120 ? 0.921 -8.424 -9.364 1.00 98.19 120 CYS A CA 1
ATOM 898 C C . CYS A 1 120 ? 1.293 -8.650 -10.835 1.00 98.19 120 CYS A C 1
ATOM 900 O O . CYS A 1 120 ? 0.583 -8.169 -11.717 1.00 98.19 120 CYS A O 1
ATOM 902 N N . LEU A 1 121 ? 2.348 -9.424 -11.115 1.00 98.06 121 LEU A N 1
ATOM 903 C CA . LEU A 1 121 ? 2.713 -9.774 -12.494 1.00 98.06 121 LEU A CA 1
ATOM 904 C C . LEU A 1 121 ? 1.608 -10.575 -13.198 1.00 98.06 121 LEU A C 1
ATOM 906 O O . LEU A 1 121 ? 1.288 -10.286 -14.349 1.00 98.06 121 LEU A O 1
ATOM 910 N N . GLY A 1 122 ? 0.986 -11.532 -12.501 1.00 97.06 122 GLY A N 1
ATOM 911 C CA . GLY A 1 122 ? -0.163 -12.285 -13.019 1.00 97.06 122 GLY A CA 1
ATOM 912 C C . GLY A 1 122 ? -1.390 -11.414 -13.317 1.00 97.06 122 GLY A C 1
ATOM 913 O O . GLY A 1 122 ? -2.165 -11.735 -14.211 1.00 97.06 122 GLY A O 1
ATOM 914 N N . LEU A 1 123 ? -1.534 -10.284 -12.618 1.00 95.75 123 LEU A N 1
ATOM 915 C CA . LEU A 1 123 ? -2.562 -9.263 -12.860 1.00 95.75 123 LEU A CA 1
ATOM 916 C C . LEU A 1 123 ? -2.150 -8.222 -13.918 1.00 95.75 123 LEU A C 1
ATOM 918 O O . LEU A 1 123 ? -2.880 -7.264 -14.153 1.00 95.75 123 LEU A O 1
ATOM 922 N N . GLY A 1 124 ? -0.989 -8.386 -14.558 1.00 97.19 124 GLY A N 1
ATOM 923 C CA . GLY A 1 124 ? -0.527 -7.513 -15.637 1.00 97.19 124 GLY A CA 1
ATOM 924 C C . GLY A 1 124 ? 0.265 -6.282 -15.192 1.00 97.19 124 GLY A C 1
ATOM 925 O O . GLY A 1 124 ? 0.553 -5.428 -16.035 1.00 97.19 124 GLY A O 1
ATOM 926 N N . PHE A 1 125 ? 0.664 -6.179 -13.917 1.00 98.38 125 PHE A N 1
ATOM 927 C CA . PHE A 1 125 ? 1.623 -5.152 -13.497 1.00 98.38 125 PHE A CA 1
ATOM 928 C C . PHE A 1 125 ? 2.940 -5.335 -14.257 1.00 98.38 125 PHE A C 1
ATOM 930 O O . PHE A 1 125 ? 3.398 -6.455 -14.496 1.00 98.38 125 PHE A O 1
ATOM 937 N N . ARG A 1 126 ? 3.570 -4.221 -14.624 1.00 98.44 126 ARG A N 1
ATOM 938 C CA . ARG A 1 126 ? 4.841 -4.196 -15.349 1.00 98.44 126 ARG A CA 1
ATOM 939 C C . ARG A 1 126 ? 5.957 -3.706 -14.443 1.00 98.44 126 ARG A C 1
ATOM 941 O O . ARG A 1 126 ? 5.759 -2.804 -13.634 1.00 98.44 126 ARG A O 1
ATOM 948 N N . VAL A 1 127 ? 7.129 -4.316 -14.592 1.00 98.50 127 VAL A N 1
ATOM 949 C CA . VAL A 1 127 ? 8.363 -3.868 -13.939 1.00 98.50 127 VAL A CA 1
ATOM 950 C C . VAL A 1 127 ? 8.902 -2.664 -14.703 1.00 98.50 127 VAL A C 1
ATOM 952 O O . VAL A 1 127 ? 9.152 -2.768 -15.900 1.00 98.50 127 VAL A O 1
ATOM 955 N N . GLU A 1 128 ? 9.105 -1.545 -14.012 1.00 97.31 128 GLU A N 1
ATOM 956 C CA . GLU A 1 128 ? 9.738 -0.351 -14.589 1.00 97.31 128 GLU A CA 1
ATOM 957 C C . GLU A 1 128 ? 11.253 -0.364 -14.384 1.00 97.31 128 GLU A C 1
ATOM 959 O O . GLU A 1 128 ? 12.014 -0.052 -15.295 1.00 97.31 128 GLU A O 1
ATOM 964 N N . LYS A 1 129 ? 11.704 -0.706 -13.170 1.00 97.31 129 LYS A N 1
ATOM 965 C CA . LYS A 1 129 ? 13.127 -0.734 -12.811 1.00 97.31 129 LYS A CA 1
ATOM 966 C C . LYS A 1 129 ? 13.402 -1.611 -11.586 1.00 97.31 129 LYS A C 1
ATOM 968 O O . LYS A 1 129 ? 12.565 -1.657 -10.677 1.00 97.31 129 LYS A O 1
ATOM 973 N N . PRO A 1 130 ? 14.568 -2.275 -11.521 1.00 97.94 130 PRO A N 1
ATOM 974 C CA . PRO A 1 130 ? 15.036 -2.919 -10.300 1.00 97.94 130 PRO A CA 1
ATOM 975 C C . PRO A 1 130 ? 15.454 -1.872 -9.259 1.00 97.94 130 PRO A C 1
ATOM 977 O O . PRO A 1 130 ? 15.858 -0.759 -9.597 1.00 97.94 130 PRO A O 1
ATOM 980 N N . LEU A 1 131 ? 15.357 -2.238 -7.985 1.00 97.69 131 LEU A N 1
ATOM 981 C CA . LEU A 1 131 ? 15.736 -1.428 -6.829 1.00 97.69 131 LEU A CA 1
ATOM 982 C C . LEU A 1 131 ? 16.371 -2.341 -5.762 1.00 97.69 131 LEU A C 1
ATOM 984 O O . LEU A 1 131 ? 16.146 -3.550 -5.759 1.00 97.69 131 LEU A O 1
ATOM 988 N N . THR A 1 132 ? 17.115 -1.774 -4.813 1.00 96.38 132 THR A N 1
ATOM 989 C CA . THR A 1 132 ? 17.703 -2.532 -3.694 1.00 96.38 132 THR A CA 1
ATOM 990 C C . THR A 1 132 ? 17.231 -1.950 -2.373 1.00 96.38 132 THR A C 1
ATOM 992 O O . THR A 1 132 ? 17.436 -0.767 -2.111 1.00 96.38 132 THR A O 1
ATOM 995 N N . LEU A 1 133 ? 16.628 -2.778 -1.515 1.00 94.88 133 LEU A N 1
ATOM 996 C CA . LEU A 1 133 ? 16.328 -2.382 -0.144 1.00 94.88 133 LEU A CA 1
ATOM 997 C C . LEU A 1 133 ? 17.595 -2.475 0.700 1.00 94.88 133 LEU A C 1
ATOM 999 O O . LEU A 1 133 ? 18.217 -3.537 0.783 1.00 94.88 133 LEU A O 1
ATOM 1003 N N . MET A 1 134 ? 17.945 -1.377 1.359 1.00 94.31 134 MET A N 1
ATOM 1004 C CA . MET A 1 134 ? 19.087 -1.298 2.261 1.00 94.31 134 MET A CA 1
ATOM 1005 C C . MET A 1 134 ? 18.646 -0.717 3.601 1.00 94.31 134 MET A C 1
ATOM 1007 O O . MET A 1 134 ? 17.795 0.167 3.649 1.00 94.31 134 MET A O 1
ATOM 1011 N N . ALA A 1 135 ? 19.246 -1.189 4.691 1.00 91.69 135 ALA A N 1
ATOM 1012 C CA . ALA A 1 135 ? 18.978 -0.674 6.032 1.00 91.69 135 ALA A CA 1
ATOM 1013 C C . ALA A 1 135 ? 20.276 -0.474 6.825 1.00 91.69 135 ALA A C 1
ATOM 1015 O O . ALA A 1 135 ? 21.329 -1.020 6.484 1.00 91.69 135 ALA A O 1
ATOM 1016 N N . ARG A 1 136 ? 20.216 0.327 7.890 1.00 90.75 136 ARG A N 1
ATOM 1017 C CA . ARG A 1 136 ? 21.303 0.500 8.864 1.00 90.75 136 ARG A CA 1
ATOM 1018 C C . ARG A 1 136 ? 20.729 0.325 10.268 1.00 90.75 136 ARG A C 1
ATOM 1020 O O . ARG A 1 136 ? 19.752 0.986 10.597 1.00 90.75 136 ARG A O 1
ATOM 1027 N N . GLY A 1 137 ? 21.360 -0.514 11.088 1.00 86.75 137 GLY A N 1
ATOM 1028 C CA . GLY A 1 137 ? 20.872 -0.839 12.430 1.00 86.75 137 GLY A CA 1
ATOM 1029 C C . GLY A 1 137 ? 19.838 -1.966 12.417 1.00 86.75 137 GLY A C 1
ATOM 1030 O O . GLY A 1 137 ? 19.916 -2.866 11.583 1.00 86.75 137 GLY A O 1
ATOM 1031 N N . GLY A 1 138 ? 18.888 -1.922 13.355 1.00 80.56 138 GLY A N 1
ATOM 1032 C CA . GLY A 1 138 ? 17.871 -2.960 13.516 1.00 80.56 138 GLY A CA 1
ATOM 1033 C C . GLY A 1 138 ? 17.043 -3.169 12.247 1.00 80.56 138 GLY A C 1
ATOM 1034 O O . GLY A 1 138 ? 16.395 -2.248 11.758 1.00 80.56 138 GLY A O 1
ATOM 1035 N N . TRP A 1 139 ? 17.053 -4.396 11.732 1.00 85.38 139 TRP A N 1
ATOM 1036 C CA . TRP A 1 139 ? 16.205 -4.853 10.635 1.00 85.38 139 TRP A CA 1
ATOM 1037 C C . TRP A 1 139 ? 15.508 -6.137 11.064 1.00 85.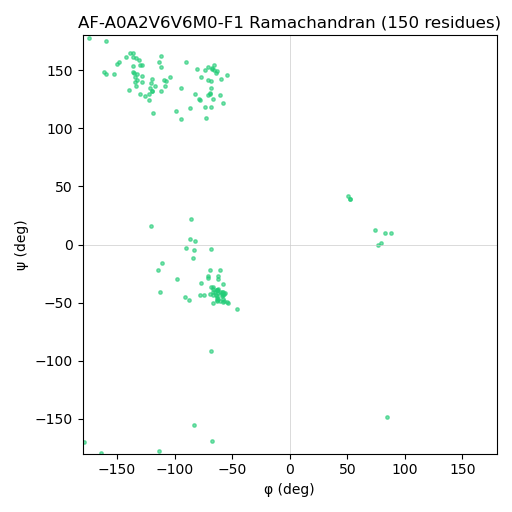38 139 TRP A C 1
ATOM 1039 O O . TRP A 1 139 ? 16.131 -6.998 11.685 1.00 85.38 139 TRP A O 1
ATOM 1049 N N . ARG A 1 140 ? 14.232 -6.278 10.711 1.00 87.69 140 ARG A N 1
ATOM 1050 C CA . ARG A 1 140 ? 13.499 -7.533 10.870 1.00 87.69 140 ARG A CA 1
ATOM 1051 C C . ARG A 1 140 ? 12.688 -7.813 9.617 1.00 87.69 140 ARG A C 1
ATOM 1053 O O . ARG A 1 140 ? 12.262 -6.883 8.935 1.00 87.69 140 ARG A O 1
ATOM 1060 N N . GLU A 1 141 ? 12.428 -9.086 9.363 1.00 88.88 141 GLU A N 1
ATOM 1061 C CA . GLU A 1 141 ? 11.463 -9.480 8.343 1.00 88.88 141 GLU A CA 1
ATOM 1062 C C . GLU A 1 141 ? 10.037 -9.108 8.753 1.00 88.88 141 GLU A C 1
ATOM 1064 O O . GLU A 1 141 ? 9.643 -9.211 9.917 1.00 88.88 141 GLU A O 1
ATOM 1069 N N . SER A 1 142 ? 9.267 -8.650 7.772 1.00 93.06 142 SER A N 1
ATOM 1070 C CA . SER A 1 142 ? 7.901 -8.177 7.974 1.00 93.06 142 SER A CA 1
ATOM 1071 C C . SER A 1 142 ? 6.977 -9.339 8.342 1.00 93.06 142 SER A C 1
ATOM 1073 O O . SER A 1 142 ? 6.992 -10.372 7.682 1.00 93.06 142 SER A O 1
ATOM 1075 N N . ARG A 1 143 ? 6.125 -9.165 9.358 1.00 95.44 143 ARG A N 1
ATOM 1076 C CA . ARG A 1 143 ? 5.118 -10.169 9.776 1.00 95.44 143 ARG A CA 1
ATOM 1077 C C . ARG A 1 143 ? 3.803 -10.081 8.985 1.00 95.44 143 ARG A C 1
ATOM 1079 O O . ARG A 1 143 ? 2.754 -10.480 9.474 1.00 95.44 143 ARG A O 1
ATOM 1086 N N . GLY A 1 144 ? 3.866 -9.497 7.798 1.00 96.12 144 GLY A N 1
ATOM 1087 C CA . GLY A 1 144 ? 2.746 -9.132 6.939 1.00 96.12 144 GLY A CA 1
ATOM 1088 C C . GLY A 1 144 ? 3.283 -8.516 5.649 1.00 96.12 144 GLY A C 1
ATOM 1089 O O . GLY A 1 144 ? 4.493 -8.541 5.401 1.00 96.12 144 GLY A O 1
ATOM 1090 N N . CYS A 1 145 ? 2.406 -7.935 4.837 1.00 97.81 145 CYS A N 1
ATOM 1091 C CA . CYS A 1 145 ? 2.815 -7.317 3.582 1.00 97.81 145 CYS A CA 1
ATOM 1092 C C . CYS A 1 145 ? 3.351 -5.900 3.828 1.00 97.81 145 CYS A C 1
ATOM 1094 O O . CYS A 1 145 ? 2.705 -5.079 4.482 1.00 97.81 145 CYS A O 1
ATOM 1096 N N . TYR A 1 146 ? 4.531 -5.595 3.291 1.00 97.12 146 TYR A N 1
ATOM 1097 C CA . TYR A 1 146 ? 5.129 -4.266 3.373 1.00 97.12 146 TYR A CA 1
ATOM 1098 C C . TYR A 1 146 ? 5.801 -3.872 2.069 1.00 97.12 146 TYR A C 1
ATOM 1100 O O . TYR A 1 146 ? 6.583 -4.632 1.495 1.00 97.12 146 TYR A O 1
ATOM 1108 N N . LEU A 1 147 ? 5.505 -2.650 1.637 1.00 97.44 147 LEU A N 1
ATOM 1109 C CA . LEU A 1 147 ? 6.037 -2.034 0.433 1.00 97.44 147 LEU A CA 1
ATOM 1110 C C . LEU A 1 147 ? 6.805 -0.773 0.855 1.00 97.44 147 LEU A C 1
ATOM 1112 O O . LEU A 1 147 ? 6.186 0.157 1.379 1.00 97.44 147 LEU A O 1
ATOM 1116 N N . PRO A 1 148 ? 8.140 -0.730 0.699 1.00 95.25 148 PRO A N 1
ATOM 1117 C CA . PRO A 1 148 ? 8.942 0.402 1.143 1.00 95.25 148 PRO A CA 1
ATOM 1118 C C . PRO A 1 148 ? 8.788 1.633 0.246 1.00 95.25 148 PRO A C 1
ATOM 1120 O O . PRO A 1 148 ? 8.648 1.534 -0.977 1.00 95.25 148 PRO A O 1
ATOM 1123 N N . SER A 1 149 ? 8.938 2.806 0.863 1.00 91.94 149 SER A N 1
ATOM 1124 C CA . SER A 1 149 ? 9.035 4.070 0.136 1.00 91.94 149 SER A CA 1
ATOM 1125 C C . SER A 1 149 ? 10.348 4.210 -0.619 1.00 91.94 149 SER A C 1
ATOM 1127 O O . SER A 1 149 ? 11.409 3.813 -0.135 1.00 91.94 149 SER A O 1
ATOM 1129 N N . GLY A 1 150 ? 10.253 4.791 -1.816 1.00 85.31 150 GLY A N 1
ATOM 1130 C CA . GLY A 1 150 ? 11.399 5.245 -2.605 1.00 85.31 150 GLY A CA 1
ATOM 1131 C C . GLY A 1 150 ? 11.800 6.691 -2.309 1.00 85.31 150 GLY A C 1
ATOM 1132 O O . GLY A 1 150 ? 12.771 7.169 -2.886 1.00 85.31 150 GLY A O 1
ATOM 1133 N N . ILE A 1 151 ? 11.051 7.378 -1.440 1.00 74.44 151 ILE A N 1
ATOM 1134 C CA . ILE A 1 151 ? 11.308 8.752 -1.006 1.00 74.44 151 ILE A CA 1
ATOM 1135 C C . ILE A 1 151 ? 11.203 8.867 0.522 1.00 74.44 151 ILE A C 1
ATOM 1137 O O . ILE A 1 151 ? 10.404 8.158 1.143 1.00 74.44 151 ILE A O 1
ATOM 1141 N N . TYR A 1 152 ? 12.014 9.737 1.111 1.00 62.12 152 TYR A N 1
ATOM 1142 C CA . TYR A 1 152 ? 12.025 10.088 2.531 1.00 62.12 152 TYR A CA 1
ATOM 1143 C C . TYR A 1 152 ? 12.302 11.580 2.665 1.00 62.12 152 TYR A C 1
ATOM 1145 O O . TYR A 1 152 ? 13.041 12.095 1.793 1.00 62.12 152 TYR A O 1
#

Sequence (152 aa):
FEVKAPLARIVGHPGPVPPGVAVRTISREDVDECDRLYVRVQGWSRRVDLRDALGDFTGYAALRDGRIVACTYVLYAGVVAWAVAETDDDMMALLAGVGAAVKGPVGVNAPTGTAFFRRCLGLGFRVEKPLTLMARGGWRESRGCYLPSGIY

Foldseek 3Di:
DDFDFKKFKWKDAQDAQDPQKDKDWDALVCLVLQQVQCCQFWVDGPSVVVNVCRVPWIKMFIDGPNGTFKIFTADPPQETFKIFGQALSRVSNHSNVSCVVSVHMHIFIAGCPDPSNVVCVVVPIDTPGMDTDDDDPDGDHTNYDITHGPDD

Mean predicted aligned error: 2.73 Å

Solvent-accessible surface area (backbone atoms only — not comparable to full-atom values): 8132 Å² total; per-residue (Å²): 120,45,85,74,44,58,26,29,34,34,40,27,61,54,62,80,57,50,89,81,50,49,60,45,77,52,57,78,84,45,32,68,57,50,22,53,48,34,28,69,26,63,65,51,82,48,43,67,62,53,51,56,45,58,76,84,35,58,28,36,32,14,28,45,94,89,37,79,40,15,39,37,38,34,56,74,88,36,31,44,40,39,38,39,14,63,35,59,66,37,40,50,30,30,45,9,36,49,17,62,74,64,72,43,48,34,30,43,38,35,49,62,91,38,70,60,41,54,51,41,47,75,63,62,32,42,78,79,44,79,45,73,43,66,49,72,80,94,79,71,83,59,71,32,36,69,28,57,49,93,71,132

Secondary structure (DSSP, 8-state):
-EEEEEEEEEEE---PPPTTEEEEEE-GGGHHHHHHHHHHHTSS--HHHHHHHTTTSEEEEEEETTEEEEEEEE-GGGBEEEEEESSHHHHHHHHHHHHHHHTS-EEEEEETTSHHHHHHHHTT-EEEEEEEEEE-S-----SSEEE--S--

Radius of gyration: 14.17 Å; Cα contacts (8 Å, |Δi|>4): 328; chains: 1; bounding box: 40×32×32 Å